Protein AF-A0AAU8DBC4-F1 (afdb_monomer_lite)

Secondary structure (DSSP, 8-state):
-----------------------------------------SSHHHHH-TT-TT---SS--S---HHHHHHHHHTTTTT-BTTB--GGGSTT-

Structure (mmCIF, N/CA/C/O backbone):
data_AF-A0AAU8DBC4-F1
#
_entry.id   AF-A0AAU8DBC4-F1
#
loop_
_atom_site.group_PDB
_atom_site.id
_atom_site.type_symbol
_atom_site.label_atom_id
_atom_site.label_alt_id
_atom_site.label_comp_id
_atom_site.label_asym_id
_atom_site.label_entity_id
_atom_site.label_seq_id
_atom_site.pdbx_PDB_ins_code
_atom_site.Cartn_x
_atom_site.Cartn_y
_atom_site.Cartn_z
_atom_site.occupancy
_atom_site.B_iso_or_equiv
_atom_site.auth_seq_id
_atom_site.auth_comp_id
_atom_site.auth_asym_id
_atom_site.auth_atom_id
_atom_site.pdbx_PDB_model_num
ATOM 1 N N . MET A 1 1 ? -6.146 69.736 -44.620 1.00 34.66 1 MET A N 1
ATOM 2 C CA . MET A 1 1 ? -6.348 71.195 -44.721 1.00 34.66 1 MET A CA 1
ATOM 3 C C . MET A 1 1 ? -6.737 71.703 -43.340 1.00 34.66 1 MET A C 1
ATOM 5 O O . MET A 1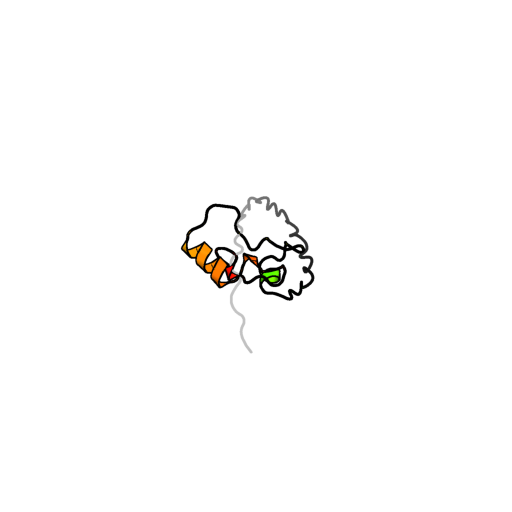 1 ? -7.727 71.199 -42.832 1.00 34.66 1 MET A O 1
ATOM 9 N N . THR A 1 2 ? -5.954 72.642 -42.775 1.00 34.75 2 THR A N 1
ATOM 10 C CA . THR A 1 2 ? -6.248 73.511 -41.600 1.00 34.75 2 THR A CA 1
ATOM 11 C C . THR A 1 2 ? -6.494 72.823 -40.233 1.00 34.75 2 THR A C 1
ATOM 13 O O . THR A 1 2 ? -7.179 71.823 -40.172 1.00 34.75 2 THR A O 1
ATOM 16 N N . ILE A 1 3 ? -6.021 73.266 -39.060 1.00 49.12 3 ILE A N 1
ATOM 17 C CA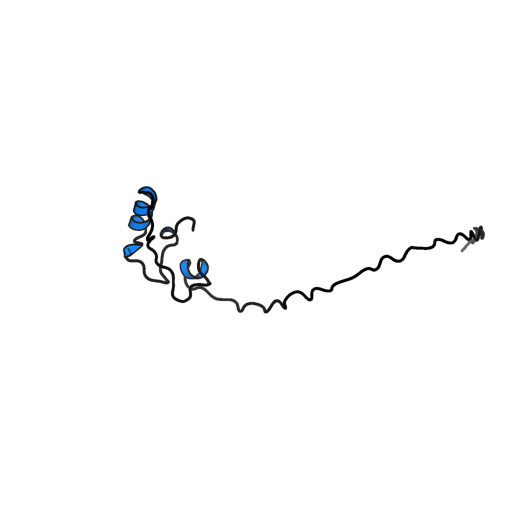 . ILE A 1 3 ? -5.333 74.484 -38.605 1.00 49.12 3 ILE A CA 1
ATOM 18 C C . ILE A 1 3 ? -4.640 74.160 -37.264 1.00 49.12 3 ILE A C 1
ATOM 20 O O . ILE A 1 3 ? -5.213 73.519 -36.390 1.00 49.12 3 ILE A O 1
ATOM 24 N N . SER A 1 4 ? -3.407 74.647 -37.126 1.00 52.59 4 SER A N 1
ATOM 25 C CA . SER A 1 4 ? -2.637 74.777 -35.885 1.00 52.59 4 SER A CA 1
ATOM 26 C C . SER A 1 4 ? -3.295 75.773 -34.930 1.00 52.59 4 SER A C 1
ATOM 28 O O . SER A 1 4 ? -3.736 76.819 -35.401 1.00 52.59 4 SER A O 1
ATOM 30 N N . LYS A 1 5 ? -3.312 75.489 -33.619 1.00 52.34 5 LYS A N 1
ATOM 31 C CA . LYS A 1 5 ? -3.336 76.471 -32.513 1.00 52.34 5 LYS A CA 1
ATOM 32 C C . LYS A 1 5 ? -3.377 75.727 -31.180 1.00 52.34 5 LYS A C 1
ATOM 34 O O . LYS A 1 5 ? -4.271 74.926 -30.988 1.00 52.34 5 LYS A O 1
ATOM 39 N N . PHE A 1 6 ? -2.419 76.019 -30.305 1.00 53.50 6 PHE A N 1
ATOM 40 C CA . PHE A 1 6 ? -2.493 76.129 -28.834 1.00 53.50 6 PHE A CA 1
ATOM 41 C C . PHE A 1 6 ? -1.079 75.881 -28.293 1.00 53.50 6 PHE A C 1
ATOM 43 O O . PHE A 1 6 ? -0.665 74.765 -28.026 1.00 53.50 6 PHE A O 1
ATOM 50 N N . LYS A 1 7 ? -0.204 76.871 -28.477 1.00 52.44 7 LYS A N 1
ATOM 51 C CA . LYS A 1 7 ? 0.076 77.932 -27.495 1.00 52.44 7 LYS A CA 1
ATOM 52 C C . LYS A 1 7 ? 0.860 77.350 -26.318 1.00 52.44 7 LYS A C 1
ATOM 54 O O . LYS A 1 7 ? 0.291 76.880 -25.342 1.00 52.44 7 LYS A O 1
ATOM 59 N N . LEU A 1 8 ? 2.184 77.418 -26.486 1.00 53.94 8 LEU A N 1
ATOM 60 C CA . LEU A 1 8 ? 3.197 77.300 -25.444 1.00 53.94 8 LEU A CA 1
ATOM 61 C C . LEU A 1 8 ? 2.731 78.019 -24.176 1.00 53.94 8 LEU A C 1
ATOM 63 O O . LEU A 1 8 ? 2.549 79.238 -24.184 1.00 53.94 8 LEU A O 1
ATOM 67 N N . LEU A 1 9 ? 2.574 77.264 -23.097 1.00 56.22 9 LEU A N 1
ATOM 68 C CA . LEU A 1 9 ? 2.455 77.808 -21.758 1.00 56.22 9 LEU A CA 1
ATOM 69 C C . LEU A 1 9 ? 3.286 76.961 -20.800 1.00 56.22 9 LEU A C 1
ATOM 71 O O . LEU A 1 9 ? 3.039 75.773 -20.635 1.00 56.22 9 LEU A O 1
ATOM 75 N N . GLY A 1 10 ? 4.226 77.636 -20.145 1.00 48.09 10 GLY A N 1
ATOM 76 C CA . GLY A 1 10 ? 4.624 77.322 -18.779 1.00 48.09 10 GLY A CA 1
ATOM 77 C C . GLY A 1 10 ? 5.648 76.210 -18.625 1.00 48.09 10 GLY A C 1
ATOM 78 O O . GLY A 1 10 ? 5.304 75.085 -18.285 1.00 48.09 10 GLY A O 1
ATOM 79 N N . ILE A 1 11 ? 6.927 76.568 -18.743 1.00 57.72 11 ILE A N 1
ATOM 80 C CA . ILE A 1 11 ? 7.996 75.853 -18.042 1.00 57.72 11 ILE A CA 1
ATOM 81 C C . ILE A 1 11 ? 7.788 76.123 -16.544 1.00 57.72 11 ILE A C 1
ATOM 83 O O . ILE A 1 11 ? 8.091 77.215 -16.067 1.00 57.72 11 ILE A O 1
ATOM 87 N N . PHE A 1 12 ? 7.241 75.150 -15.816 1.00 51.47 12 PHE A N 1
ATOM 88 C CA . PHE A 1 12 ? 7.285 75.122 -14.355 1.00 51.47 12 PHE A CA 1
ATOM 89 C C . PHE A 1 12 ? 8.440 74.219 -13.923 1.00 51.47 12 PHE A C 1
ATOM 91 O O . PHE A 1 12 ? 8.405 73.003 -14.093 1.00 51.47 12 PHE A O 1
ATOM 98 N N . VAL A 1 13 ? 9.484 74.848 -13.387 1.00 54.22 13 VAL A N 1
ATOM 99 C CA . VAL A 1 13 ? 10.581 74.184 -12.682 1.00 54.22 13 VAL A CA 1
ATOM 100 C C . VAL A 1 13 ? 10.094 73.835 -11.278 1.00 54.22 13 VAL A C 1
ATOM 102 O O . VAL A 1 13 ? 9.746 74.732 -10.515 1.00 54.22 13 VAL A O 1
ATOM 105 N N . ALA A 1 14 ? 10.114 72.552 -10.917 1.00 53.38 14 ALA A N 1
ATOM 106 C CA . ALA A 1 14 ? 10.113 72.123 -9.522 1.00 53.38 14 ALA A CA 1
ATOM 107 C C . ALA A 1 14 ? 10.901 70.814 -9.384 1.00 53.38 14 ALA A C 1
ATOM 109 O O . ALA A 1 14 ? 10.537 69.780 -9.939 1.00 53.38 14 ALA A O 1
ATOM 110 N N . ALA A 1 15 ? 12.021 70.902 -8.669 1.00 54.12 15 ALA A N 1
ATOM 111 C CA . ALA A 1 15 ? 12.909 69.801 -8.344 1.00 54.12 15 ALA A CA 1
ATOM 112 C C . ALA A 1 15 ? 12.252 68.858 -7.326 1.00 54.12 15 ALA A C 1
ATOM 114 O O . ALA A 1 15 ? 11.920 69.272 -6.217 1.00 54.12 15 ALA A O 1
ATOM 115 N N . SER A 1 16 ? 12.119 67.581 -7.674 1.00 56.25 16 SER A N 1
ATOM 116 C CA . SER A 1 16 ? 11.789 66.518 -6.725 1.00 56.25 16 SER A CA 1
ATOM 117 C C . SER A 1 16 ? 13.009 65.617 -6.551 1.00 56.25 16 SER A C 1
ATOM 119 O O . SER A 1 16 ? 13.320 64.806 -7.423 1.00 56.25 16 SER A O 1
ATOM 121 N N . VAL A 1 17 ? 13.714 65.781 -5.428 1.00 58.34 17 VAL A N 1
ATOM 122 C CA . VAL A 1 17 ? 14.740 64.841 -4.958 1.00 58.34 17 VAL A CA 1
ATOM 123 C C . VAL A 1 17 ? 14.035 63.528 -4.630 1.00 58.34 17 VAL A C 1
ATOM 125 O O . VAL A 1 17 ? 1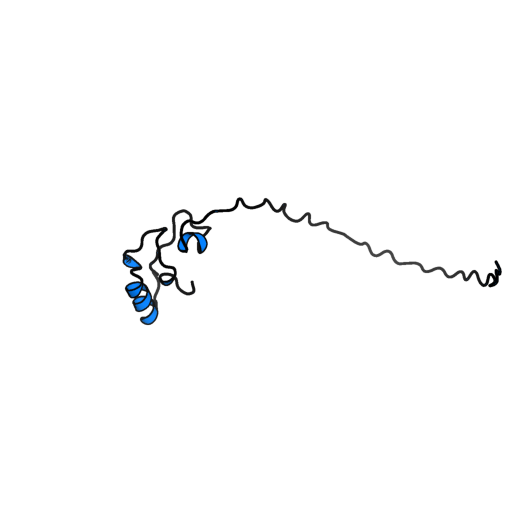3.409 63.381 -3.583 1.00 58.34 17 VAL A O 1
ATOM 128 N N . SER A 1 18 ? 14.093 62.574 -5.552 1.00 54.56 18 SER A N 1
ATOM 129 C CA . SER A 1 18 ? 13.650 61.207 -5.313 1.00 54.56 18 SER A CA 1
ATOM 130 C C . SER A 1 18 ? 14.727 60.488 -4.507 1.00 54.56 18 SER A C 1
ATOM 132 O O . SER A 1 18 ? 15.798 60.178 -5.031 1.00 54.56 18 SER A O 1
ATOM 134 N N . ALA A 1 19 ? 14.448 60.245 -3.225 1.00 60.47 19 ALA A N 1
ATOM 135 C CA . ALA A 1 19 ? 15.222 59.337 -2.392 1.00 60.47 19 ALA A CA 1
ATOM 136 C C . ALA A 1 19 ? 15.291 57.969 -3.092 1.00 60.47 19 ALA A C 1
ATOM 138 O O . ALA A 1 19 ? 14.282 57.276 -3.229 1.00 60.47 19 ALA A O 1
ATOM 139 N N . GLY A 1 20 ? 16.474 57.619 -3.599 1.00 51.38 20 GLY A N 1
ATOM 140 C CA . GLY A 1 20 ? 16.729 56.341 -4.248 1.00 51.38 20 GLY A CA 1
ATOM 141 C C . GLY A 1 20 ? 16.647 55.220 -3.223 1.00 51.38 20 GLY A C 1
ATOM 142 O O . GLY A 1 20 ? 17.588 54.996 -2.467 1.00 51.38 20 GLY A O 1
ATOM 143 N N . GLY A 1 21 ? 15.514 54.521 -3.185 1.00 51.91 21 GLY A N 1
ATOM 144 C CA . GLY A 1 21 ? 15.422 53.232 -2.516 1.00 51.91 21 GLY A CA 1
ATOM 145 C C . GLY A 1 21 ? 16.337 52.242 -3.231 1.00 51.91 21 GLY A C 1
ATOM 146 O O . GLY A 1 21 ? 16.224 52.052 -4.441 1.00 51.91 21 GLY A O 1
ATOM 147 N N . ALA A 1 22 ? 17.261 51.627 -2.497 1.00 59.16 22 ALA A N 1
ATOM 148 C CA . ALA A 1 22 ? 18.054 50.520 -3.004 1.00 59.16 22 ALA A CA 1
ATOM 149 C C . ALA A 1 22 ? 17.115 49.340 -3.292 1.00 59.16 22 ALA A C 1
ATOM 151 O O . ALA A 1 22 ? 16.681 48.637 -2.379 1.00 59.16 22 ALA A O 1
ATOM 152 N N . ILE A 1 23 ? 16.772 49.135 -4.564 1.00 59.03 23 ILE A N 1
ATOM 153 C CA . ILE A 1 23 ? 16.030 47.952 -4.993 1.00 59.03 23 ILE A CA 1
ATOM 154 C C . ILE A 1 23 ? 17.042 46.809 -5.086 1.00 59.03 23 ILE A C 1
ATOM 156 O O . ILE A 1 23 ? 17.668 46.581 -6.120 1.00 59.03 23 ILE A O 1
ATOM 160 N N . GLY A 1 24 ? 17.247 46.113 -3.971 1.00 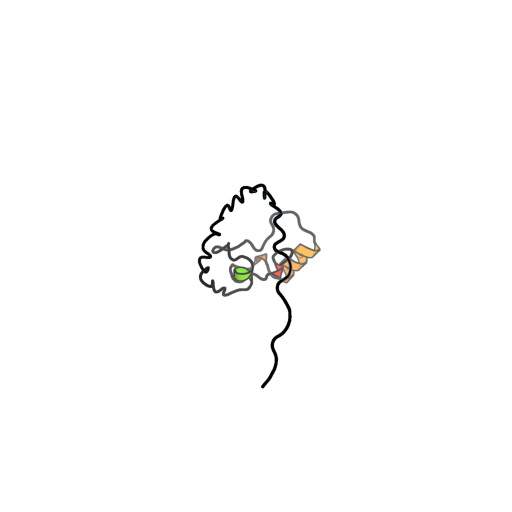51.62 24 GLY A N 1
ATOM 161 C CA . GLY A 1 24 ? 17.947 44.837 -3.961 1.00 51.62 24 GLY A CA 1
ATOM 162 C C . GLY A 1 24 ? 17.085 43.785 -4.651 1.00 51.62 24 GLY A C 1
ATOM 163 O O . GLY A 1 24 ? 16.295 43.110 -3.999 1.00 51.62 24 GLY A O 1
ATOM 164 N N . VAL A 1 25 ? 17.212 43.643 -5.970 1.00 56.53 25 VAL A N 1
ATOM 165 C CA . VAL A 1 25 ? 16.657 42.487 -6.681 1.00 56.53 25 VAL A CA 1
ATOM 166 C C . VAL A 1 25 ? 17.603 41.304 -6.488 1.00 56.53 25 VAL A C 1
ATOM 168 O O . VAL A 1 25 ? 18.562 41.102 -7.226 1.00 56.53 25 VAL A O 1
ATOM 171 N N . ALA A 1 26 ? 17.356 40.511 -5.448 1.00 59.06 26 ALA A N 1
ATOM 172 C CA . ALA A 1 26 ? 17.929 39.177 -5.359 1.00 59.06 26 ALA A CA 1
ATOM 173 C C . ALA A 1 26 ? 17.218 38.298 -6.399 1.00 59.06 26 ALA A C 1
ATOM 175 O O . ALA A 1 26 ? 16.110 37.813 -6.174 1.00 59.06 26 ALA A O 1
ATOM 176 N N . HIS A 1 27 ? 17.835 38.127 -7.568 1.00 56.62 27 HIS A N 1
ATOM 177 C CA . HIS A 1 27 ? 17.363 37.178 -8.569 1.00 56.62 27 HIS A CA 1
ATOM 178 C C . HIS A 1 27 ? 17.607 35.765 -8.030 1.00 56.62 27 HIS A C 1
ATOM 180 O O . HIS A 1 27 ? 18.693 35.208 -8.184 1.00 56.62 27 HIS A O 1
ATOM 186 N N . SER A 1 28 ? 16.602 35.182 -7.375 1.00 57.88 28 SER A N 1
ATOM 187 C CA . SER A 1 28 ? 16.549 33.735 -7.195 1.00 57.88 28 SER A CA 1
ATOM 188 C C . SER A 1 28 ? 16.394 33.138 -8.591 1.00 57.88 28 SER A C 1
ATOM 190 O O . SER A 1 28 ? 15.319 33.191 -9.190 1.00 57.88 28 SER A O 1
ATOM 192 N N . THR A 1 29 ? 17.495 32.658 -9.169 1.00 60.56 29 THR A N 1
ATOM 193 C CA . THR A 1 29 ? 17.450 31.801 -10.351 1.00 60.56 29 THR A CA 1
ATOM 194 C C . THR A 1 29 ? 16.795 30.505 -9.908 1.00 60.56 29 THR A C 1
ATOM 196 O O . THR A 1 29 ? 17.441 29.594 -9.393 1.00 60.56 29 THR A O 1
ATOM 199 N N . GLY A 1 30 ? 15.466 30.491 -10.035 1.00 60.44 30 GLY A N 1
ATOM 200 C CA . GLY A 1 30 ? 14.627 29.336 -9.783 1.00 60.44 30 GLY A CA 1
ATOM 201 C C . GLY A 1 30 ? 15.255 28.106 -10.416 1.00 60.44 30 GLY A C 1
ATOM 202 O O . GLY A 1 30 ? 15.753 28.143 -11.545 1.00 60.44 30 GLY A O 1
ATOM 203 N N . THR A 1 31 ? 15.279 27.042 -9.623 1.00 62.38 31 THR A N 1
ATOM 204 C CA . THR A 1 31 ? 15.703 25.696 -9.991 1.00 62.38 31 THR A CA 1
ATOM 205 C C . THR A 1 31 ? 15.324 25.412 -11.438 1.00 62.38 31 THR A C 1
ATOM 207 O O . THR A 1 31 ? 14.144 25.504 -11.782 1.00 62.38 31 THR A O 1
ATOM 210 N N . ARG A 1 32 ? 16.309 25.090 -12.290 1.00 58.62 32 ARG A N 1
ATOM 211 C CA . ARG A 1 32 ? 16.028 24.597 -13.642 1.00 58.62 32 ARG A CA 1
ATOM 212 C C . ARG A 1 32 ? 15.009 23.472 -13.490 1.00 58.62 32 ARG A C 1
ATOM 214 O O . ARG A 1 32 ? 15.304 22.482 -12.822 1.00 58.62 32 ARG A O 1
ATOM 221 N N . HIS A 1 33 ? 13.818 23.658 -14.053 1.00 57.09 33 HIS A N 1
ATOM 222 C CA . HIS A 1 33 ? 12.845 22.591 -14.211 1.00 57.09 33 HIS A CA 1
ATOM 223 C C . HIS A 1 33 ? 13.484 21.596 -15.178 1.00 57.09 33 HIS A C 1
ATOM 225 O O . HIS A 1 33 ? 13.406 21.745 -16.393 1.00 57.09 33 HIS A O 1
ATOM 231 N N . LEU A 1 34 ? 14.260 20.659 -14.633 1.00 62.88 34 LEU A N 1
ATOM 232 C CA . LEU A 1 34 ? 14.592 19.444 -15.345 1.00 62.88 34 LEU A CA 1
ATOM 233 C C . LEU A 1 34 ? 13.249 18.756 -15.519 1.00 62.88 34 LEU A C 1
ATOM 235 O O . LEU A 1 34 ? 12.692 18.265 -14.539 1.00 62.88 34 LEU A O 1
ATOM 239 N N . GLU A 1 35 ? 12.715 18.837 -16.736 1.00 61.97 35 GLU A N 1
ATOM 240 C CA . GLU A 1 35 ? 11.556 18.075 -17.180 1.00 61.97 35 GLU A CA 1
ATOM 241 C C . GLU A 1 35 ? 11.744 16.648 -16.655 1.00 61.97 35 GLU A C 1
ATOM 243 O O . GLU A 1 35 ? 12.652 15.932 -17.093 1.00 61.97 35 GLU A O 1
ATOM 248 N N . LYS A 1 36 ? 10.986 16.269 -15.616 1.00 63.53 36 LYS A N 1
ATOM 249 C CA . LYS A 1 36 ? 11.078 14.919 -15.063 1.00 63.53 36 LYS A CA 1
ATOM 250 C C . LYS A 1 36 ? 10.662 14.001 -16.210 1.00 63.53 36 LYS A C 1
ATOM 252 O O . LYS A 1 36 ? 9.555 14.195 -16.718 1.00 63.53 36 LYS A O 1
ATOM 257 N N . PRO A 1 37 ? 11.506 13.040 -16.637 1.00 68.75 37 PRO A N 1
ATOM 258 C CA . PRO A 1 37 ? 11.111 12.089 -17.663 1.00 68.75 37 PRO A CA 1
ATOM 259 C C . PRO A 1 37 ? 9.743 11.520 -17.299 1.00 68.75 37 PRO A C 1
ATOM 261 O O . PRO A 1 37 ? 9.522 11.179 -16.133 1.00 68.75 37 PRO A O 1
ATOM 264 N N . ALA A 1 38 ? 8.818 11.488 -18.259 1.00 68.62 38 ALA A N 1
ATOM 265 C CA . ALA A 1 38 ? 7.486 10.955 -18.022 1.00 68.62 38 ALA A CA 1
ATOM 266 C C . ALA A 1 38 ? 7.628 9.507 -17.533 1.00 68.62 38 ALA A C 1
ATOM 268 O O . ALA A 1 38 ? 8.035 8.626 -18.289 1.00 68.62 38 ALA A O 1
ATOM 269 N N . VAL A 1 39 ? 7.353 9.283 -16.247 1.00 74.19 39 VAL A N 1
ATOM 270 C CA . VAL A 1 39 ? 7.349 7.944 -15.663 1.00 74.19 39 VAL A CA 1
ATOM 271 C C . VAL A 1 39 ? 6.023 7.314 -16.061 1.00 74.19 39 VAL A C 1
ATOM 273 O O . VAL A 1 39 ? 4.963 7.818 -15.688 1.00 74.19 39 VAL A O 1
ATOM 276 N N . GLN A 1 40 ? 6.084 6.266 -16.877 1.00 81.00 40 GLN A N 1
ATOM 277 C CA . GLN A 1 40 ? 4.926 5.424 -17.155 1.00 81.00 40 GLN A CA 1
ATOM 278 C C . GLN A 1 40 ? 4.727 4.482 -15.966 1.00 81.00 40 GLN A C 1
ATOM 280 O O . GLN A 1 40 ? 5.694 3.918 -15.460 1.00 81.00 40 GLN A O 1
ATOM 285 N N . PHE A 1 41 ? 3.483 4.368 -15.506 1.00 88.25 41 PHE A N 1
ATOM 286 C CA . PHE A 1 41 ? 3.081 3.454 -14.441 1.00 88.25 41 PHE A CA 1
ATOM 287 C C . PHE A 1 41 ? 2.146 2.411 -15.041 1.00 88.25 41 PHE A C 1
ATOM 289 O O . PHE A 1 41 ? 1.203 2.781 -15.747 1.00 88.25 41 PHE A O 1
ATOM 296 N N . ASP A 1 42 ? 2.396 1.138 -14.751 1.00 89.62 42 ASP A N 1
ATOM 297 C CA . ASP A 1 42 ? 1.623 0.032 -15.320 1.00 89.62 42 ASP A CA 1
ATOM 298 C C . ASP A 1 42 ? 0.364 -0.269 -14.490 1.00 89.62 42 ASP A C 1
ATOM 300 O O . ASP A 1 42 ? -0.632 -0.782 -15.005 1.00 89.62 42 ASP A O 1
ATOM 304 N N . THR A 1 43 ? 0.373 0.102 -13.209 1.00 95.00 43 THR A N 1
ATOM 305 C CA . THR A 1 43 ? -0.722 -0.134 -12.263 1.00 95.00 43 THR A CA 1
ATOM 306 C C . THR A 1 43 ? -1.123 1.125 -11.489 1.00 95.00 43 THR A C 1
ATOM 308 O O . THR A 1 43 ? -0.367 2.088 -11.337 1.00 95.00 43 THR A O 1
ATOM 311 N N . ALA A 1 44 ? -2.331 1.094 -10.917 1.00 93.81 44 ALA A N 1
ATOM 312 C CA . ALA A 1 44 ? -2.815 2.157 -10.037 1.00 93.81 44 ALA A CA 1
ATOM 313 C C . ALA A 1 44 ? -1.947 2.323 -8.774 1.00 93.81 44 ALA A C 1
ATOM 315 O O . ALA A 1 44 ? -1.797 3.440 -8.279 1.00 93.81 44 ALA A O 1
ATOM 316 N N . ALA A 1 45 ? -1.363 1.234 -8.259 1.00 95.12 45 ALA A N 1
ATOM 317 C CA . ALA A 1 45 ? -0.488 1.281 -7.092 1.00 95.12 45 ALA A CA 1
ATOM 318 C C . ALA A 1 45 ? 0.819 2.019 -7.407 1.00 95.12 45 ALA A C 1
ATOM 320 O O . ALA A 1 45 ? 1.205 2.921 -6.668 1.00 95.12 45 ALA A O 1
ATOM 321 N N . GLU A 1 46 ? 1.453 1.721 -8.540 1.00 95.31 46 GLU A N 1
ATOM 322 C CA . GLU A 1 46 ? 2.666 2.424 -8.972 1.00 95.31 46 GLU A CA 1
ATOM 323 C C . GLU A 1 46 ? 2.418 3.919 -9.189 1.00 95.31 46 GLU A C 1
ATOM 325 O O . GLU A 1 46 ? 3.230 4.750 -8.785 1.00 95.31 46 GLU A O 1
ATOM 330 N N . GLN A 1 47 ? 1.257 4.278 -9.744 1.00 94.44 47 GLN A N 1
ATOM 331 C CA . GLN A 1 47 ? 0.876 5.680 -9.899 1.00 94.44 47 GLN A CA 1
ATOM 332 C C . GLN A 1 47 ? 0.639 6.378 -8.549 1.00 94.44 47 GLN A C 1
ATOM 334 O O . GLN A 1 47 ? 0.956 7.560 -8.396 1.00 94.44 47 GLN A O 1
ATOM 339 N N . ALA A 1 48 ? 0.080 5.670 -7.565 1.00 94.19 48 ALA A N 1
ATOM 340 C CA . ALA A 1 48 ? -0.176 6.216 -6.235 1.00 94.19 48 ALA A CA 1
ATOM 341 C C . ALA A 1 48 ? 1.100 6.362 -5.385 1.00 94.19 48 ALA A C 1
ATOM 343 O O . ALA A 1 48 ? 1.156 7.276 -4.549 1.00 94.19 48 ALA A O 1
ATOM 344 N N . PHE A 1 49 ? 2.101 5.506 -5.613 1.00 93.88 49 PHE A N 1
ATOM 345 C CA . PHE A 1 49 ? 3.378 5.458 -4.890 1.00 93.88 49 PHE A CA 1
ATOM 346 C C . PHE A 1 49 ? 4.579 5.549 -5.855 1.00 93.88 49 PHE A C 1
ATOM 348 O O . PHE A 1 49 ? 5.359 4.603 -5.986 1.00 93.88 49 PHE A O 1
ATOM 355 N N . PRO A 1 50 ? 4.758 6.696 -6.539 1.00 93.38 50 PRO A N 1
ATOM 356 C CA . PRO A 1 50 ? 5.764 6.858 -7.592 1.00 93.38 50 PRO A CA 1
ATOM 357 C C . PRO A 1 50 ? 7.214 6.886 -7.078 1.00 93.38 50 PRO A C 1
ATOM 359 O O . PRO A 1 50 ? 8.158 6.873 -7.867 1.00 93.38 50 PRO A O 1
ATOM 362 N N . ASP A 1 51 ? 7.398 7.003 -5.767 1.00 93.12 51 ASP A N 1
ATOM 363 C CA . ASP A 1 51 ? 8.669 7.004 -5.046 1.00 93.12 51 ASP A CA 1
ATOM 364 C C . ASP A 1 51 ? 9.040 5.624 -4.476 1.00 93.12 51 ASP A C 1
ATOM 366 O O . ASP A 1 51 ? 10.130 5.468 -3.923 1.00 93.12 51 ASP A O 1
ATOM 370 N N . ALA A 1 52 ? 8.178 4.616 -4.654 1.00 92.62 52 ALA A N 1
ATOM 371 C CA . ALA A 1 52 ? 8.366 3.257 -4.155 1.00 92.62 52 ALA A CA 1
ATOM 372 C C . ALA A 1 52 ? 8.547 2.240 -5.304 1.00 92.62 52 ALA A C 1
ATOM 374 O O . ALA A 1 52 ? 7.666 1.417 -5.546 1.00 92.62 52 ALA A O 1
ATOM 375 N N . PRO A 1 53 ? 9.699 2.227 -6.009 1.00 89.44 53 PRO A N 1
ATOM 376 C CA . PRO A 1 53 ? 9.927 1.311 -7.136 1.00 89.44 53 PRO A CA 1
ATOM 377 C C . PRO A 1 53 ? 9.941 -0.170 -6.724 1.00 89.44 53 PRO A C 1
ATOM 379 O O . PRO A 1 53 ? 9.665 -1.044 -7.539 1.00 89.44 53 PRO A O 1
ATOM 382 N N . TYR A 1 54 ? 10.249 -0.451 -5.455 1.00 92.12 54 TYR A N 1
ATOM 383 C CA . TYR A 1 54 ? 10.230 -1.798 -4.873 1.00 92.12 54 TYR A CA 1
ATOM 384 C C . TYR A 1 54 ? 8.921 -2.115 -4.137 1.00 92.12 54 TYR A C 1
ATOM 386 O O . TYR A 1 54 ? 8.787 -3.189 -3.555 1.00 92.12 54 TYR A O 1
ATOM 394 N N . GLY A 1 55 ? 7.967 -1.185 -4.174 1.00 94.00 55 GLY A N 1
ATOM 395 C CA . GLY A 1 55 ? 6.636 -1.346 -3.625 1.00 94.00 55 GLY A CA 1
ATOM 396 C C . GLY A 1 55 ? 6.451 -0.950 -2.174 1.00 94.00 55 GLY A C 1
ATOM 397 O O . GLY A 1 55 ? 7.367 -0.534 -1.465 1.00 94.00 55 GLY A O 1
ATOM 398 N N . VAL A 1 56 ? 5.193 -1.064 -1.767 1.00 93.94 56 VAL A N 1
ATOM 399 C CA . VAL A 1 56 ? 4.679 -0.758 -0.435 1.00 93.94 56 VAL A CA 1
ATOM 400 C C . VAL A 1 56 ? 3.829 -1.930 0.047 1.00 93.94 56 VAL A C 1
ATOM 402 O O . VAL A 1 56 ? 3.033 -2.475 -0.719 1.00 93.94 56 VAL A O 1
ATOM 405 N N . ASP A 1 57 ? 3.998 -2.311 1.313 1.00 94.31 57 ASP A N 1
ATOM 406 C CA . ASP A 1 57 ? 3.236 -3.399 1.934 1.00 94.31 57 ASP A CA 1
ATOM 407 C C . ASP A 1 57 ? 1.726 -3.079 1.892 1.00 94.31 57 ASP A C 1
ATOM 409 O O . ASP A 1 57 ? 1.329 -1.995 2.333 1.00 94.31 57 ASP A O 1
ATOM 413 N N . PRO A 1 58 ? 0.876 -3.967 1.340 1.00 94.00 58 PRO A N 1
ATOM 414 C CA . PRO A 1 58 ? -0.574 -3.779 1.340 1.00 94.00 58 PRO A CA 1
ATOM 415 C C . PRO A 1 58 ? -1.213 -3.852 2.736 1.00 94.00 58 PRO A C 1
ATOM 417 O O . PRO A 1 58 ? -2.371 -3.452 2.890 1.00 94.00 58 PRO A O 1
ATOM 420 N N . MET A 1 59 ? -0.506 -4.371 3.743 1.00 94.31 59 MET A N 1
ATOM 421 C CA . MET A 1 59 ? -1.012 -4.540 5.103 1.00 94.31 59 MET A CA 1
ATOM 422 C C . MET A 1 59 ? -0.534 -3.422 6.035 1.00 94.31 59 MET A C 1
ATOM 424 O O . MET A 1 59 ? 0.609 -2.973 5.999 1.00 94.31 59 MET A O 1
ATOM 428 N N . VAL A 1 60 ? -1.424 -2.973 6.925 1.00 90.81 60 VAL A N 1
ATOM 429 C CA . VAL A 1 60 ? -1.089 -1.971 7.944 1.00 90.81 60 VAL A CA 1
ATOM 430 C C . VAL A 1 60 ? -0.605 -2.694 9.198 1.00 90.81 60 VAL A C 1
ATOM 432 O O . VAL A 1 60 ? -1.293 -3.561 9.723 1.00 90.81 60 VAL A O 1
ATOM 435 N N . THR A 1 61 ? 0.572 -2.318 9.696 1.00 86.56 61 THR A N 1
ATOM 436 C CA . THR A 1 61 ? 1.212 -2.948 10.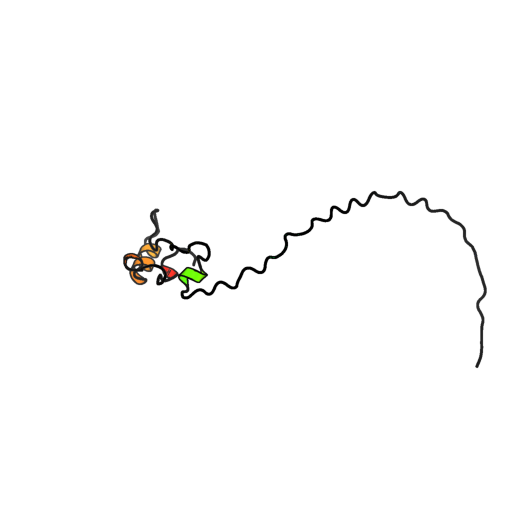867 1.00 86.56 61 THR A CA 1
ATOM 437 C C . THR A 1 61 ? 0.810 -2.325 12.212 1.00 86.56 61 THR A C 1
ATOM 439 O O . THR A 1 61 ? 1.182 -2.836 13.266 1.00 86.56 61 THR A O 1
ATOM 442 N N . GLY A 1 62 ? 0.057 -1.221 12.194 1.00 88.31 62 GLY A N 1
ATOM 443 C CA . GLY A 1 62 ? -0.495 -0.560 13.381 1.00 88.31 62 GLY A CA 1
ATOM 444 C C . GLY A 1 62 ? -1.943 -0.967 13.688 1.00 88.31 62 GLY A C 1
ATOM 445 O O . GLY A 1 62 ? -2.565 -1.674 12.897 1.00 88.31 62 GLY A O 1
ATOM 446 N N . PRO A 1 63 ? -2.517 -0.506 14.815 1.00 91.88 63 PRO A N 1
ATOM 447 C CA . PRO A 1 63 ? -3.927 -0.734 15.118 1.00 91.88 63 PRO A CA 1
ATOM 448 C C . PRO A 1 63 ? -4.819 -0.098 14.047 1.00 91.88 63 PRO A C 1
ATOM 450 O O . PRO A 1 63 ? -4.594 1.041 13.630 1.00 91.88 63 PRO A O 1
ATOM 453 N N . THR A 1 64 ? -5.859 -0.817 13.631 1.00 92.06 64 THR A N 1
ATOM 454 C CA . THR A 1 64 ? -6.830 -0.331 12.646 1.00 92.06 64 THR A CA 1
ATOM 455 C C . THR A 1 64 ? -8.264 -0.517 13.139 1.00 92.06 64 THR A C 1
ATOM 457 O O . THR A 1 64 ? -8.507 -1.140 14.172 1.00 92.06 64 THR A O 1
ATOM 460 N N . SER A 1 65 ? -9.235 0.090 12.450 1.00 94.06 65 SER A N 1
ATOM 461 C CA . SER A 1 65 ? -10.650 -0.140 12.745 1.00 94.06 65 SER A CA 1
ATOM 462 C C . SER A 1 65 ? -11.133 -1.442 12.106 1.00 94.06 65 SER A C 1
ATOM 464 O O . SER A 1 65 ? -10.735 -1.770 10.991 1.00 94.06 65 SER A O 1
A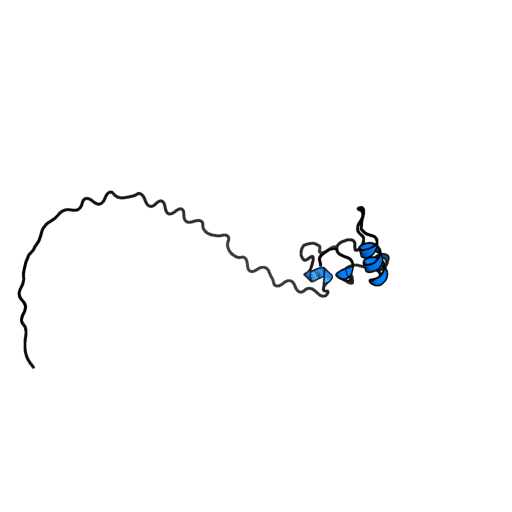TOM 466 N N . ALA A 1 66 ? -12.109 -2.110 12.730 1.00 96.06 66 ALA A N 1
ATOM 467 C CA . ALA A 1 66 ? -12.732 -3.316 12.170 1.00 96.06 66 ALA A CA 1
ATOM 468 C C . ALA A 1 66 ? -13.291 -3.103 10.746 1.00 96.06 66 ALA A C 1
ATOM 470 O O . ALA A 1 66 ? -13.228 -3.981 9.890 1.00 96.06 66 ALA A O 1
ATOM 471 N N . SER A 1 67 ? -13.804 -1.902 10.455 1.00 93.94 67 SER A N 1
ATOM 472 C CA . SER A 1 67 ? -14.283 -1.548 9.114 1.00 93.94 67 SER A CA 1
ATOM 473 C C . SER A 1 67 ? -13.164 -1.451 8.074 1.00 93.94 67 SER A C 1
ATOM 475 O O . SER A 1 67 ? -13.413 -1.638 6.885 1.00 93.94 67 SER A O 1
ATOM 477 N N . PHE A 1 68 ? -11.936 -1.134 8.485 1.00 93.62 68 PHE A N 1
ATOM 478 C CA . PHE A 1 68 ? -10.787 -1.130 7.589 1.00 93.62 68 PHE A CA 1
ATOM 479 C C . PHE A 1 68 ? -10.258 -2.544 7.365 1.00 93.62 68 PHE A C 1
ATOM 481 O O . PHE A 1 68 ? -10.064 -2.916 6.212 1.00 93.62 68 PHE A O 1
ATOM 488 N N . GLU A 1 69 ? -10.159 -3.361 8.414 1.00 93.62 69 GLU A N 1
ATOM 489 C CA . GLU A 1 69 ? -9.808 -4.784 8.290 1.00 93.62 69 GLU A CA 1
ATOM 490 C C . GLU A 1 69 ? -10.768 -5.513 7.339 1.00 93.62 69 GLU A C 1
ATOM 492 O O . GLU A 1 69 ? -10.344 -6.261 6.457 1.00 93.62 69 GLU A O 1
ATOM 497 N N . GLN A 1 70 ? -12.071 -5.225 7.439 1.00 95.31 70 GLN A N 1
ATOM 498 C CA . GLN A 1 70 ? -13.071 -5.793 6.536 1.00 95.31 70 GLN A CA 1
ATOM 499 C C . GLN A 1 70 ? -12.860 -5.357 5.079 1.00 95.31 70 GLN A C 1
ATOM 501 O O . GLN A 1 70 ? -13.010 -6.174 4.170 1.00 95.31 70 GLN A O 1
ATOM 506 N N . ARG A 1 71 ? -12.480 -4.094 4.838 1.00 94.00 71 ARG A N 1
ATOM 507 C CA . ARG A 1 71 ? -12.126 -3.618 3.490 1.00 94.00 71 ARG A CA 1
ATOM 508 C C . ARG A 1 71 ? -10.865 -4.296 2.968 1.00 94.00 71 ARG A C 1
ATOM 510 O O . ARG A 1 71 ? -10.856 -4.701 1.810 1.00 94.00 71 ARG A O 1
ATOM 517 N N . GLN A 1 72 ? -9.849 -4.469 3.810 1.00 94.56 72 GLN A N 1
ATOM 518 C CA . GLN A 1 72 ? -8.617 -5.154 3.423 1.00 94.56 72 GLN A CA 1
ATOM 519 C C . GLN A 1 72 ? -8.870 -6.624 3.070 1.00 94.56 72 GLN A C 1
ATOM 521 O O . GLN A 1 72 ? -8.372 -7.116 2.059 1.00 94.56 72 GLN A O 1
ATOM 526 N N . SER A 1 73 ? -9.709 -7.312 3.846 1.00 95.38 73 SER A N 1
ATOM 527 C CA . SER A 1 73 ? -10.123 -8.685 3.545 1.00 95.38 73 SER A CA 1
ATOM 528 C C . SER A 1 73 ? -10.942 -8.767 2.251 1.00 95.38 73 SER A C 1
ATOM 530 O O . SER A 1 73 ? -10.654 -9.599 1.391 1.00 95.38 73 SER A O 1
ATOM 532 N N . ALA A 1 74 ? -11.913 -7.867 2.060 1.00 96.44 74 ALA A N 1
ATOM 533 C CA . ALA A 1 74 ? -12.724 -7.821 0.842 1.00 96.44 74 ALA A CA 1
ATOM 534 C C . ALA A 1 74 ? -11.883 -7.538 -0.416 1.00 96.44 74 ALA A C 1
ATOM 536 O O . ALA A 1 74 ? -12.181 -8.066 -1.487 1.00 96.44 74 ALA A O 1
ATOM 537 N N . ALA A 1 75 ? -10.823 -6.740 -0.277 1.00 96.00 75 ALA A N 1
ATOM 538 C CA . ALA A 1 75 ? -9.876 -6.427 -1.342 1.00 96.00 75 ALA A CA 1
ATOM 539 C C . ALA A 1 75 ? -8.731 -7.449 -1.484 1.00 96.00 75 ALA A C 1
ATOM 541 O O . ALA A 1 75 ? -7.913 -7.288 -2.386 1.00 96.00 75 ALA A O 1
ATOM 542 N N . ARG A 1 76 ? -8.682 -8.499 -0.646 1.00 96.75 76 ARG A N 1
ATOM 543 C CA . ARG A 1 76 ? -7.624 -9.530 -0.653 1.00 96.75 76 ARG A CA 1
ATOM 544 C C . ARG A 1 76 ? -6.212 -8.951 -0.542 1.00 96.75 76 ARG A C 1
ATOM 546 O O . ARG A 1 76 ? -5.302 -9.293 -1.294 1.00 96.75 76 ARG A O 1
ATOM 553 N N . CYS A 1 77 ? -6.045 -8.021 0.394 1.00 96.25 77 CYS A N 1
ATOM 554 C CA . CYS A 1 77 ? -4.780 -7.316 0.591 1.00 96.25 77 CYS A CA 1
ATOM 555 C C . CYS A 1 77 ? -3.663 -8.219 1.114 1.00 96.25 77 CYS A C 1
ATOM 557 O O . CYS A 1 77 ? -2.503 -7.966 0.818 1.00 96.25 77 CYS A O 1
ATOM 559 N N . ALA A 1 78 ? -3.999 -9.286 1.844 1.00 95.19 78 ALA A N 1
ATOM 560 C CA . ALA A 1 78 ? -3.014 -10.230 2.367 1.00 95.19 78 ALA A CA 1
ATOM 561 C C . ALA A 1 78 ? -2.351 -11.068 1.259 1.00 95.19 78 ALA A C 1
ATOM 563 O O . ALA A 1 78 ? -1.229 -11.541 1.423 1.00 95.19 78 ALA A O 1
ATOM 564 N N . GLU A 1 79 ? -3.044 -11.259 0.138 1.00 96.88 79 GLU A N 1
ATOM 565 C CA . GLU A 1 79 ? -2.578 -12.033 -1.011 1.00 96.88 79 GLU A CA 1
ATOM 566 C C . GLU A 1 79 ? -2.040 -11.150 -2.147 1.00 96.88 79 GLU A C 1
ATOM 568 O O . GLU A 1 79 ? -1.482 -11.663 -3.119 1.00 96.88 79 GLU A O 1
ATOM 573 N N . ALA A 1 80 ? -2.234 -9.834 -2.056 1.00 96.38 80 ALA A N 1
ATOM 574 C CA . ALA A 1 80 ? -1.835 -8.893 -3.088 1.00 96.38 80 ALA A CA 1
ATOM 575 C C . ALA A 1 80 ? -0.306 -8.757 -3.155 1.00 96.38 80 ALA A C 1
ATOM 577 O O . ALA A 1 80 ? 0.377 -8.654 -2.138 1.00 96.38 80 ALA A O 1
ATOM 578 N N . VAL A 1 81 ? 0.237 -8.720 -4.374 1.00 96.38 81 VAL A N 1
ATOM 579 C CA . VAL A 1 81 ? 1.682 -8.624 -4.623 1.00 96.38 81 VAL A CA 1
ATOM 580 C C . VAL A 1 81 ? 1.956 -7.404 -5.482 1.00 96.38 81 VAL A C 1
ATOM 582 O O . VAL A 1 81 ? 1.321 -7.217 -6.521 1.00 96.38 81 VAL A O 1
ATOM 585 N N . TRP A 1 82 ? 2.918 -6.584 -5.060 1.00 96.00 82 TRP A N 1
ATOM 586 C CA . TRP A 1 82 ? 3.358 -5.419 -5.824 1.00 96.00 82 TRP A CA 1
ATOM 587 C C . TRP A 1 82 ? 3.756 -5.806 -7.263 1.00 96.00 82 TRP A C 1
ATOM 589 O O . TRP A 1 82 ? 4.424 -6.827 -7.444 1.00 96.00 82 TRP A O 1
ATOM 599 N N . PRO A 1 83 ? 3.386 -5.021 -8.293 1.00 95.44 83 PRO A N 1
ATOM 600 C CA . PRO A 1 83 ? 2.619 -3.767 -8.250 1.00 95.44 83 PRO A CA 1
ATOM 601 C C . PRO A 1 83 ? 1.089 -3.946 -8.317 1.00 95.44 83 PRO A C 1
ATOM 603 O O . PRO A 1 83 ? 0.334 -2.978 -8.295 1.00 95.44 83 PRO A O 1
ATOM 606 N N . ASN A 1 84 ? 0.593 -5.182 -8.358 1.00 96.50 84 ASN A N 1
ATOM 607 C CA . ASN A 1 84 ? -0.825 -5.510 -8.523 1.00 96.50 84 ASN A CA 1
ATOM 608 C C . ASN A 1 84 ? -1.595 -5.457 -7.194 1.00 96.50 84 ASN A C 1
ATOM 610 O O . ASN A 1 84 ? -2.238 -6.427 -6.789 1.00 96.50 84 ASN A O 1
ATOM 614 N N . ILE A 1 85 ? -1.520 -4.318 -6.507 1.00 96.50 85 ILE A N 1
ATOM 615 C CA . ILE A 1 85 ? -2.192 -4.101 -5.226 1.00 96.50 85 ILE A CA 1
ATOM 616 C C . ILE A 1 85 ? -3.385 -3.152 -5.414 1.00 96.50 85 ILE A C 1
ATOM 618 O O . ILE A 1 85 ? -3.209 -2.039 -5.914 1.00 96.50 85 ILE A O 1
ATOM 622 N N . PRO A 1 86 ? -4.607 -3.534 -4.999 1.00 95.88 86 PRO A N 1
ATOM 623 C CA . PRO A 1 86 ? -5.749 -2.626 -5.016 1.00 95.88 86 PRO A CA 1
ATOM 624 C C . PRO A 1 86 ? -5.533 -1.416 -4.098 1.00 95.88 86 PRO A C 1
ATOM 626 O O . PRO A 1 86 ? -5.140 -1.572 -2.944 1.00 95.88 86 PRO A O 1
ATOM 629 N N . LEU A 1 87 ? -5.895 -0.209 -4.550 1.00 94.56 87 LEU A N 1
ATOM 630 C CA . LEU A 1 87 ? -5.773 0.997 -3.713 1.00 94.56 87 LEU A CA 1
ATOM 631 C C . LEU A 1 87 ? -6.613 0.936 -2.430 1.00 94.56 87 LEU A C 1
ATOM 633 O O . LEU A 1 87 ? -6.240 1.537 -1.429 1.00 94.56 87 LEU A O 1
ATOM 637 N N . ALA A 1 88 ? -7.676 0.123 -2.423 1.00 93.56 88 ALA A N 1
ATOM 638 C CA . ALA A 1 88 ? -8.493 -0.148 -1.243 1.00 93.56 88 ALA A CA 1
ATOM 639 C C . ALA A 1 88 ? -7.709 -0.761 -0.062 1.00 93.56 88 ALA A C 1
ATOM 641 O O . ALA A 1 88 ? -8.193 -0.705 1.070 1.00 93.56 88 ALA A O 1
ATOM 642 N N . CYS A 1 89 ? -6.518 -1.323 -0.308 1.00 94.56 89 CYS A N 1
ATOM 643 C CA . CYS A 1 89 ? -5.624 -1.827 0.735 1.00 94.56 89 CYS A CA 1
ATOM 644 C C . CYS A 1 89 ? -4.967 -0.718 1.555 1.00 94.56 89 CYS A C 1
ATOM 646 O O . CYS A 1 89 ? -4.572 -0.954 2.698 1.00 94.56 89 CYS A O 1
ATOM 648 N N . TYR A 1 90 ? -4.902 0.497 1.008 1.00 92.06 90 TYR A N 1
ATOM 649 C CA . TYR A 1 90 ? -4.292 1.640 1.661 1.00 92.06 90 TYR A CA 1
ATOM 650 C C . TYR A 1 90 ? -5.362 2.555 2.261 1.00 92.06 90 TYR A C 1
ATOM 652 O O . TYR A 1 90 ? -6.374 2.865 1.625 1.00 92.06 90 TYR A O 1
ATOM 660 N N . PRO A 1 91 ? -5.165 3.033 3.495 1.00 87.06 91 PRO A N 1
ATOM 661 C CA . PRO A 1 91 ? -6.086 3.989 4.078 1.00 87.06 91 PRO A CA 1
ATOM 662 C C . PRO A 1 91 ? -5.998 5.320 3.316 1.00 87.06 91 PRO A C 1
ATOM 664 O O . PRO A 1 91 ? -4.915 5.868 3.127 1.00 87.06 91 PRO A O 1
ATOM 667 N N . ASN A 1 92 ? -7.154 5.874 2.940 1.00 82.62 92 ASN A N 1
ATOM 668 C CA . ASN A 1 92 ? -7.290 7.190 2.295 1.00 82.62 92 ASN A CA 1
ATOM 669 C C . ASN A 1 92 ? -6.702 7.300 0.872 1.00 82.62 92 ASN A C 1
ATOM 671 O O . ASN A 1 92 ? -6.316 8.397 0.463 1.00 82.62 92 ASN A O 1
ATOM 675 N N . ARG A 1 93 ? -6.629 6.191 0.129 1.00 76.62 93 ARG A N 1
ATOM 676 C CA . ARG A 1 93 ? -6.307 6.174 -1.306 1.00 76.62 93 ARG A CA 1
ATOM 677 C C . ARG A 1 93 ? -7.487 5.693 -2.139 1.00 76.62 93 ARG A C 1
ATOM 679 O O . ARG A 1 93 ? -8.340 4.961 -1.589 1.00 76.62 93 ARG A O 1
#

Sequence (93 aa):
MTISKFKLLGIFVAASVSAGGAIGVAHSTGTRHLEKPAVQFDTAAEQAFPDAPYGVDPMVTGPTSASFEQRQSAARCAEAVWPNIPLACYPNR

Organism: NCBI:txid3228852

Foldseek 3Di:
DDDDDDDDDDDDDDDDPDPDDPPPPPPPPPDPPPPDPPDDDPDPQCVVCVVCPVGDQLADPDDDDPVLVVQCVVQVSVVADPPRGDPSSDPPD

Radius of gyration: 33.81 Å; chains: 1; bounding box: 32×90×60 Å

pLDDT: mean 77.57, std 19.05, range [34.66, 96.88]